Protein AF-A0A497TF09-F1 (afdb_monomer_lite)

Structure (mmCIF, N/CA/C/O backbone):
data_AF-A0A497TF09-F1
#
_entry.id   AF-A0A497TF09-F1
#
loop_
_atom_site.group_PDB
_atom_site.id
_atom_site.type_symbol
_atom_site.label_atom_id
_atom_site.label_alt_id
_atom_site.label_comp_id
_atom_site.label_asym_id
_atom_site.label_entity_id
_atom_site.label_seq_id
_atom_site.pdbx_PDB_ins_code
_atom_site.Cartn_x
_atom_site.Cartn_y
_atom_site.Cartn_z
_atom_site.occupancy
_atom_site.B_iso_or_equiv
_atom_site.auth_seq_id
_atom_site.auth_comp_id
_atom_site.auth_asym_id
_atom_site.auth_atom_id
_atom_site.pdbx_PDB_model_num
ATOM 1 N N . SER A 1 1 ? -1.446 5.135 -0.678 1.00 88.56 1 SER A N 1
ATOM 2 C CA . SER A 1 1 ? -1.613 5.529 -2.085 1.00 88.56 1 SER A CA 1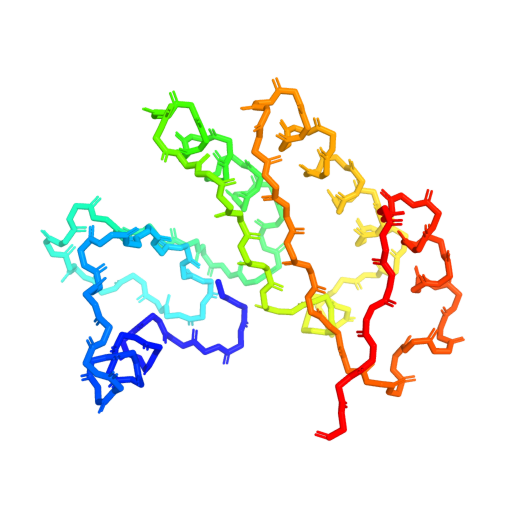
ATOM 3 C C . SER A 1 1 ? -0.289 6.029 -2.621 1.00 88.56 1 SER A C 1
ATOM 5 O O . SER A 1 1 ? 0.377 6.804 -1.938 1.00 88.56 1 SER A O 1
ATOM 7 N N . LEU A 1 2 ? 0.094 5.556 -3.805 1.00 91.31 2 LEU A N 1
ATOM 8 C CA . LEU A 1 2 ? 1.342 5.878 -4.498 1.00 91.31 2 LEU A CA 1
ATOM 9 C C . LEU A 1 2 ? 1.138 6.749 -5.746 1.00 91.31 2 LEU A C 1
ATOM 11 O O . LEU A 1 2 ? 2.116 7.258 -6.281 1.00 91.31 2 LEU A O 1
ATOM 15 N N . ASN A 1 3 ? -0.097 6.912 -6.226 1.00 89.12 3 ASN A N 1
ATOM 16 C CA . ASN A 1 3 ? -0.427 7.622 -7.472 1.00 89.12 3 ASN A CA 1
ATOM 17 C C . ASN A 1 3 ? -1.441 8.767 -7.294 1.00 89.12 3 ASN A C 1
ATOM 19 O O . ASN A 1 3 ? -1.496 9.661 -8.135 1.00 89.12 3 ASN A O 1
ATOM 23 N N . LYS A 1 4 ? -2.227 8.770 -6.210 1.00 91.88 4 LYS A N 1
ATOM 24 C CA . LYS A 1 4 ? -3.204 9.820 -5.894 1.00 91.88 4 LYS A CA 1
ATOM 25 C C . LYS A 1 4 ? -3.007 10.391 -4.483 1.00 91.88 4 LYS A C 1
ATOM 27 O O . LYS A 1 4 ? -2.909 9.601 -3.540 1.00 91.88 4 LYS A O 1
ATOM 32 N N . PRO A 1 5 ? -3.041 11.724 -4.304 1.00 92.31 5 PRO A N 1
ATOM 33 C CA . PRO A 1 5 ? -3.111 12.355 -2.986 1.00 92.31 5 PRO A CA 1
ATOM 34 C C . PRO A 1 5 ? -4.299 11.858 -2.157 1.00 92.31 5 PRO A C 1
ATOM 36 O O . PRO A 1 5 ? -5.393 11.663 -2.699 1.00 92.31 5 PRO A O 1
ATOM 39 N N . TYR A 1 6 ? -4.129 11.742 -0.837 1.00 91.94 6 TYR A N 1
ATOM 40 C CA . TYR A 1 6 ? -5.205 11.311 0.062 1.00 91.94 6 TYR A CA 1
ATOM 41 C C . TYR A 1 6 ? -6.432 12.227 -0.044 1.00 91.94 6 TYR A C 1
ATOM 43 O O . TYR A 1 6 ? -7.554 11.739 -0.056 1.00 91.94 6 TYR A O 1
ATOM 51 N N . THR A 1 7 ? -6.233 13.540 -0.213 1.00 92.31 7 THR A N 1
ATOM 52 C CA . THR A 1 7 ? -7.320 14.524 -0.350 1.00 92.31 7 THR A CA 1
ATOM 53 C C . THR A 1 7 ? -8.229 14.222 -1.537 1.00 92.31 7 THR A C 1
ATOM 55 O O . THR A 1 7 ? -9.442 14.413 -1.458 1.00 92.31 7 THR A O 1
ATOM 58 N N . THR A 1 8 ? -7.654 13.718 -2.632 1.00 93.94 8 THR A N 1
ATOM 59 C CA . THR A 1 8 ? -8.412 13.324 -3.823 1.00 93.94 8 THR A CA 1
ATOM 60 C C . THR A 1 8 ? -9.239 12.078 -3.529 1.00 93.94 8 THR A C 1
ATOM 62 O O . THR A 1 8 ? -10.434 12.064 -3.813 1.00 93.94 8 THR A O 1
ATOM 65 N N . ILE A 1 9 ? -8.635 11.073 -2.888 1.00 93.56 9 ILE A N 1
ATOM 66 C CA . ILE A 1 9 ? -9.321 9.833 -2.500 1.00 93.56 9 ILE A CA 1
ATOM 67 C C . ILE A 1 9 ? -10.440 10.125 -1.491 1.00 93.56 9 ILE A C 1
ATOM 69 O O . ILE A 1 9 ? -11.562 9.673 -1.695 1.00 93.56 9 ILE A O 1
ATOM 73 N N . CYS A 1 10 ? -10.185 10.924 -0.449 1.00 93.38 10 CYS A N 1
ATOM 74 C CA . CYS A 1 10 ? -11.200 11.333 0.526 1.00 93.38 10 CYS A CA 1
ATOM 75 C C . CYS A 1 10 ? -12.392 11.993 -0.163 1.00 93.38 10 CYS A C 1
ATOM 77 O O . CYS A 1 10 ? -13.521 11.567 0.049 1.00 93.38 10 CYS A O 1
ATOM 79 N N . ARG A 1 11 ? -12.154 12.953 -1.065 1.00 94.94 11 ARG A N 1
ATOM 80 C CA . ARG A 1 11 ? -13.234 13.609 -1.813 1.00 94.94 11 ARG A CA 1
ATOM 81 C C . ARG A 1 11 ? -14.023 12.623 -2.681 1.00 94.94 11 ARG A C 1
ATOM 83 O O . ARG A 1 11 ? -15.246 12.718 -2.764 1.00 94.94 11 ARG A O 1
ATOM 90 N N . GLU A 1 12 ? -13.350 11.679 -3.344 1.00 95.62 12 GLU A N 1
ATOM 91 C CA . GLU A 1 12 ? -14.006 10.620 -4.126 1.00 95.62 12 GLU A CA 1
ATOM 92 C C . GLU A 1 12 ? -14.885 9.711 -3.240 1.00 95.62 12 GLU A C 1
ATOM 94 O O . GLU A 1 12 ? -15.993 9.349 -3.646 1.00 95.62 12 GLU A O 1
ATOM 99 N N . LEU A 1 13 ? -14.423 9.370 -2.031 1.00 95.56 13 LEU A N 1
ATOM 100 C CA . LEU A 1 13 ? -15.165 8.573 -1.046 1.00 95.56 13 LEU A CA 1
ATOM 101 C C . LEU A 1 13 ? -16.364 9.344 -0.469 1.00 95.56 13 LEU A C 1
ATOM 103 O O . LEU A 1 13 ? -17.481 8.824 -0.462 1.00 95.56 13 LEU A O 1
ATOM 107 N N . GLU A 1 14 ? -16.169 10.600 -0.070 1.00 95.69 14 GLU A N 1
ATOM 108 C CA . GLU A 1 14 ? -17.216 11.487 0.456 1.00 95.69 14 GLU A CA 1
ATOM 109 C C . GLU A 1 14 ? -18.337 11.707 -0.569 1.00 95.69 14 GLU A C 1
ATOM 111 O O . GLU A 1 14 ? -19.519 11.605 -0.233 1.00 95.69 14 GLU A O 1
ATO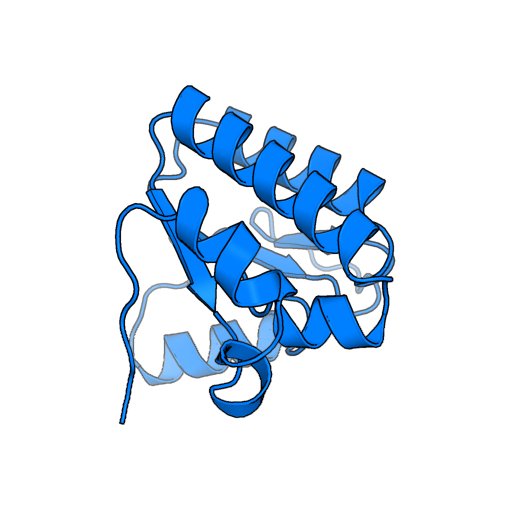M 116 N N . ASN A 1 15 ? -17.993 11.911 -1.847 1.00 97.50 15 ASN A N 1
ATOM 117 C CA . ASN A 1 15 ? -18.972 12.025 -2.935 1.00 97.50 15 ASN A CA 1
ATOM 118 C C . ASN A 1 15 ? -19.835 10.760 -3.086 1.00 97.50 15 ASN A C 1
ATOM 120 O O . ASN A 1 15 ? -20.994 10.838 -3.497 1.00 97.50 15 ASN A O 1
ATOM 124 N N . LYS A 1 16 ? -19.285 9.592 -2.734 1.00 97.50 16 LYS A N 1
ATOM 125 C CA . LYS A 1 16 ? -19.995 8.305 -2.692 1.00 97.50 16 LYS A CA 1
ATOM 126 C C . LYS A 1 16 ? -20.693 8.050 -1.349 1.00 97.50 16 LYS A C 1
ATOM 128 O O . LYS A 1 16 ? -21.237 6.966 -1.154 1.00 97.50 16 LYS A O 1
ATOM 133 N N . LYS A 1 17 ? -20.720 9.041 -0.447 1.00 96.88 17 LYS A N 1
ATOM 134 C CA . LYS A 1 17 ? -21.276 8.966 0.915 1.00 96.88 17 LYS A CA 1
ATOM 135 C C . LYS A 1 17 ? -20.607 7.888 1.777 1.00 96.88 17 LYS A C 1
ATOM 137 O O . LYS A 1 17 ? -21.258 7.272 2.620 1.00 96.88 17 LYS A O 1
ATOM 142 N N . ILE A 1 18 ? -19.316 7.648 1.548 1.00 96.81 18 ILE A N 1
ATOM 143 C CA . ILE A 1 18 ? -18.496 6.745 2.355 1.00 96.81 18 ILE A CA 1
ATOM 144 C C . ILE A 1 18 ? -17.844 7.559 3.475 1.00 96.81 18 ILE A C 1
ATOM 146 O O . ILE A 1 18 ? -17.252 8.604 3.227 1.00 96.81 18 ILE A O 1
ATOM 150 N N . ASP A 1 19 ? -17.966 7.061 4.702 1.00 94.00 19 ASP A N 1
ATOM 151 C CA . ASP A 1 19 ? -17.398 7.673 5.902 1.00 94.00 19 ASP A CA 1
ATOM 152 C C . ASP A 1 19 ? -15.868 7.527 5.925 1.00 94.00 19 ASP A C 1
ATOM 154 O O . ASP A 1 19 ? -15.345 6.428 6.130 1.00 94.00 19 ASP A O 1
ATOM 158 N N . THR A 1 20 ? -15.155 8.630 5.690 1.00 91.88 20 THR A N 1
ATOM 159 C CA . THR A 1 20 ? -13.689 8.669 5.603 1.00 91.88 20 THR A CA 1
ATOM 160 C C . T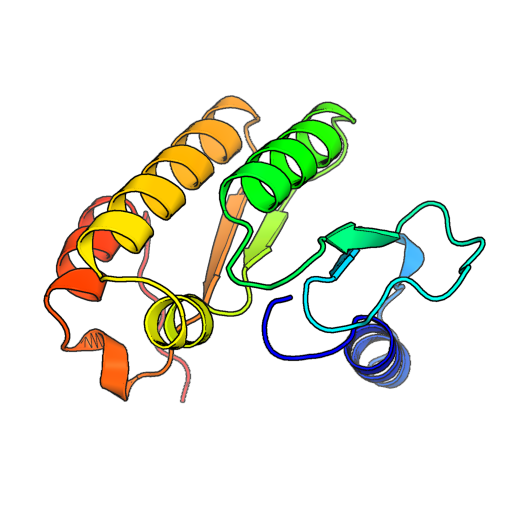HR A 1 20 ? -12.989 8.526 6.950 1.00 91.88 20 THR A C 1
ATOM 162 O O . THR A 1 20 ? -11.824 8.148 6.962 1.00 91.88 20 THR A O 1
ATOM 165 N N . GLU A 1 21 ? -13.676 8.743 8.077 1.00 90.25 21 GLU A N 1
ATOM 166 C CA . GLU A 1 21 ? -13.086 8.580 9.419 1.00 90.25 21 GLU A CA 1
ATOM 167 C C . GLU A 1 21 ? -12.810 7.105 9.759 1.00 90.25 21 GLU A C 1
ATOM 169 O O . GLU A 1 21 ? -12.081 6.786 10.696 1.00 90.25 21 GLU A O 1
ATOM 174 N N . LYS A 1 22 ? -13.358 6.176 8.965 1.00 90.94 22 LYS A N 1
ATOM 175 C CA . LYS A 1 22 ? -13.076 4.735 9.058 1.00 90.94 22 LYS A CA 1
ATOM 176 C C . LYS A 1 22 ? -11.807 4.312 8.318 1.00 90.94 22 LYS A C 1
ATOM 178 O O . LYS A 1 22 ? -11.495 3.122 8.291 1.00 90.94 22 LYS A O 1
ATOM 183 N N . PHE A 1 23 ? -11.106 5.249 7.684 1.00 92.31 23 PHE A N 1
ATOM 184 C CA . PHE A 1 23 ? -9.929 4.978 6.873 1.00 92.31 23 PHE A CA 1
ATOM 185 C C . PHE A 1 23 ? -8.689 5.595 7.503 1.00 92.31 23 PHE A C 1
ATOM 187 O O . PHE A 1 23 ? -8.705 6.724 7.983 1.00 92.31 23 PHE A O 1
ATOM 194 N N . PHE A 1 24 ? -7.589 4.854 7.427 1.00 93.25 24 PHE A N 1
ATOM 195 C CA . PHE A 1 24 ? -6.262 5.382 7.688 1.00 93.25 24 PHE A CA 1
ATOM 196 C C . PHE A 1 24 ? -5.527 5.526 6.357 1.00 93.25 24 PHE A C 1
ATOM 198 O O . PHE A 1 24 ? -5.444 4.566 5.586 1.00 93.25 24 PHE A O 1
ATOM 205 N N . PHE A 1 25 ? -4.983 6.707 6.074 1.00 93.50 25 PHE A N 1
ATOM 206 C CA . PHE A 1 25 ? -4.291 6.975 4.817 1.00 93.50 25 PHE A CA 1
ATOM 207 C C . PHE A 1 25 ? -2.781 7.020 5.023 1.00 93.50 25 PHE A C 1
ATOM 209 O O . PHE A 1 25 ? -2.273 7.738 5.878 1.00 93.50 25 PHE A O 1
ATOM 216 N N . ILE A 1 26 ? -2.060 6.280 4.183 1.00 93.81 26 ILE A N 1
ATOM 217 C CA . ILE A 1 26 ? -0.619 6.450 3.985 1.00 93.81 26 ILE A CA 1
ATOM 218 C C . ILE A 1 26 ? -0.437 7.094 2.610 1.00 93.81 26 ILE A C 1
ATOM 220 O O . ILE A 1 26 ? -0.708 6.454 1.587 1.00 93.81 26 ILE A O 1
ATOM 224 N N . ASP A 1 27 ? -0.042 8.362 2.578 1.00 92.94 27 ASP A N 1
ATOM 225 C CA . ASP A 1 27 ? 0.114 9.167 1.364 1.00 92.94 27 ASP A CA 1
ATOM 226 C C . ASP A 1 27 ? 1.596 9.289 0.993 1.00 92.94 27 ASP A C 1
ATOM 228 O O . ASP A 1 27 ? 2.386 9.866 1.737 1.00 92.94 27 ASP A O 1
ATOM 232 N N . ALA A 1 28 ? 1.970 8.724 -0.155 1.00 92.50 28 ALA A N 1
ATOM 233 C CA . ALA A 1 28 ? 3.327 8.800 -0.691 1.00 92.50 28 ALA A CA 1
ATOM 234 C C . ALA A 1 28 ? 3.479 9.814 -1.831 1.00 92.50 28 ALA A C 1
ATOM 236 O O . ALA A 1 28 ? 4.556 9.919 -2.411 1.00 92.50 28 ALA A O 1
ATOM 237 N N . VAL A 1 29 ? 2.402 10.509 -2.201 1.00 90.69 29 VAL A N 1
ATOM 238 C CA . VAL A 1 29 ? 2.340 11.404 -3.364 1.00 90.69 29 VAL A CA 1
ATOM 239 C C . VAL A 1 29 ? 2.414 12.855 -2.927 1.00 90.69 29 VAL A C 1
ATOM 241 O O . VAL A 1 29 ? 3.133 13.657 -3.523 1.00 90.69 29 VAL A O 1
ATOM 244 N N . SER A 1 30 ? 1.655 13.199 -1.892 1.00 87.62 30 SER A N 1
ATOM 245 C CA . SER A 1 30 ? 1.627 14.550 -1.355 1.00 87.62 30 SER A CA 1
ATOM 246 C C . SER A 1 30 ? 2.905 14.836 -0.578 1.00 87.62 30 SER A C 1
ATOM 248 O O . SER A 1 30 ? 3.331 14.039 0.257 1.00 87.62 30 SER A O 1
ATOM 250 N N . GLN A 1 31 ? 3.479 16.023 -0.777 1.00 76.44 31 GLN A N 1
ATOM 251 C CA . GLN A 1 31 ? 4.432 16.551 0.197 1.00 76.44 31 GLN A CA 1
ATOM 252 C C . GLN A 1 31 ? 3.703 16.760 1.524 1.00 76.44 31 GLN A C 1
ATOM 254 O O . GLN A 1 31 ? 2.510 17.063 1.520 1.00 76.44 31 GLN A O 1
ATOM 259 N N . LYS A 1 32 ? 4.409 16.590 2.647 1.00 68.00 32 LYS A N 1
ATOM 260 C CA . LYS A 1 32 ? 3.846 16.802 3.982 1.00 68.00 32 LYS A CA 1
ATOM 261 C C . LYS A 1 32 ? 3.312 18.231 4.077 1.00 68.00 32 LYS A C 1
ATOM 263 O O . LYS A 1 32 ? 4.067 19.175 4.288 1.00 68.00 32 LYS A O 1
ATOM 268 N N . ILE A 1 33 ? 2.008 18.374 3.904 1.00 64.50 33 ILE A N 1
ATOM 269 C CA . ILE A 1 33 ? 1.278 19.566 4.302 1.00 64.50 33 ILE A CA 1
ATOM 270 C C . ILE A 1 33 ? 1.042 19.365 5.795 1.00 64.50 33 ILE A C 1
ATOM 272 O O . ILE A 1 33 ? 0.661 18.265 6.201 1.00 64.50 33 ILE A O 1
ATOM 276 N N . GLU A 1 34 ? 1.327 20.368 6.623 1.00 54.66 34 GLU A N 1
ATOM 277 C CA . GLU A 1 34 ? 0.871 20.353 8.013 1.00 54.66 34 GLU A CA 1
ATOM 278 C C . GLU A 1 34 ? -0.646 20.154 7.992 1.00 54.66 34 GLU A C 1
ATOM 280 O O . GLU A 1 34 ? -1.411 21.035 7.609 1.00 54.66 34 GLU A O 1
ATOM 285 N N . SER A 1 35 ? -1.068 18.928 8.272 1.00 55.38 35 SER A N 1
ATOM 286 C CA . SER A 1 35 ? -2.462 18.533 8.327 1.00 55.38 35 SER A CA 1
ATOM 287 C C . SER A 1 35 ? -2.653 17.936 9.707 1.00 55.38 35 SER A C 1
ATOM 289 O O . SER A 1 35 ? -2.032 16.922 10.027 1.00 55.38 35 SER A O 1
ATOM 291 N N . ASP A 1 36 ? -3.514 18.559 10.502 1.00 54.69 36 ASP A N 1
ATOM 292 C CA . ASP A 1 36 ? -3.840 18.163 11.877 1.00 54.69 36 ASP A CA 1
ATOM 293 C C . ASP A 1 36 ? -4.702 16.885 11.953 1.00 54.69 36 ASP A C 1
ATOM 295 O O . ASP A 1 36 ? -5.357 16.626 12.960 1.00 54.69 36 ASP A O 1
ATOM 299 N N . LYS A 1 37 ? -4.770 16.084 10.881 1.00 70.62 37 LYS A N 1
ATOM 300 C CA . LYS A 1 37 ? -5.614 14.886 10.844 1.00 70.62 37 LYS A CA 1
ATOM 301 C C . LYS A 1 37 ? -4.874 13.673 11.401 1.00 70.62 37 LYS A C 1
ATOM 303 O O . LYS A 1 37 ? -3.896 13.212 10.821 1.00 70.62 37 LYS A O 1
ATOM 308 N N . GLU A 1 38 ? -5.406 13.111 12.485 1.00 75.69 38 GLU A N 1
ATOM 309 C CA . GLU A 1 38 ? -4.831 11.963 13.206 1.00 75.69 38 GLU A CA 1
ATOM 310 C C . GLU A 1 38 ? -4.729 10.673 12.363 1.00 75.69 38 GLU A C 1
ATOM 312 O O . GLU A 1 38 ? -3.915 9.804 12.667 1.00 75.69 38 GLU A O 1
ATOM 317 N N . HIS A 1 39 ? -5.519 10.544 11.290 1.00 87.00 39 HIS A N 1
ATOM 318 C CA . HIS A 1 39 ? -5.622 9.328 10.472 1.00 87.00 39 HIS A CA 1
ATOM 319 C C . HIS A 1 39 ? -4.865 9.394 9.128 1.00 87.00 39 HIS A C 1
ATOM 321 O O . HIS A 1 39 ? -5.139 8.602 8.222 1.00 87.00 39 HIS A O 1
ATOM 327 N N . VAL A 1 40 ? -3.924 10.335 8.965 1.00 90.50 40 VAL A N 1
ATOM 328 C CA . VAL A 1 40 ? -3.108 10.474 7.744 1.00 90.50 40 VAL A CA 1
ATOM 329 C C . VAL A 1 40 ? -1.622 10.498 8.091 1.00 90.50 40 VAL A C 1
ATOM 331 O O . VAL A 1 40 ? -1.157 11.347 8.846 1.00 90.50 40 VAL A O 1
ATOM 334 N N . LEU A 1 41 ? -0.851 9.593 7.488 1.00 91.19 41 LEU A N 1
ATOM 335 C CA . LEU A 1 41 ? 0.608 9.602 7.537 1.00 91.19 41 LEU A CA 1
ATOM 336 C C . LEU A 1 41 ? 1.171 9.847 6.145 1.00 91.19 41 LEU A C 1
ATOM 338 O O . LEU A 1 41 ? 0.758 9.225 5.169 1.00 91.19 41 LEU A O 1
ATOM 342 N N . TYR A 1 42 ? 2.151 10.736 6.076 1.00 91.88 42 TYR A N 1
ATOM 343 C CA . TYR A 1 42 ? 2.892 11.013 4.855 1.00 91.88 42 TYR A CA 1
ATOM 344 C C . TYR A 1 42 ? 4.194 10.229 4.863 1.00 91.88 42 TYR A C 1
ATOM 346 O O . TYR A 1 42 ? 4.857 10.154 5.899 1.00 91.88 42 TYR A O 1
ATOM 354 N N . VAL A 1 43 ? 4.567 9.697 3.705 1.00 92.19 43 VAL A N 1
ATOM 355 C CA . VAL A 1 43 ? 5.914 9.179 3.461 1.00 92.19 43 VAL A CA 1
ATOM 356 C C . VAL A 1 43 ? 6.623 10.061 2.442 1.00 92.19 43 VAL A C 1
ATOM 358 O O . VAL A 1 43 ? 5.985 10.690 1.600 1.00 92.19 43 VAL A O 1
ATOM 361 N N . SER A 1 44 ? 7.950 10.124 2.512 1.00 91.75 44 SER A N 1
ATOM 362 C CA . SER A 1 44 ? 8.755 11.063 1.722 1.00 91.75 44 SER A CA 1
ATOM 363 C C . SER A 1 44 ? 8.612 10.901 0.207 1.00 91.75 44 SER A C 1
ATOM 365 O O . SER A 1 44 ? 8.738 11.881 -0.528 1.00 91.75 44 SER A O 1
ATOM 367 N N . SER A 1 45 ? 8.386 9.676 -0.275 1.00 90.94 45 SER A N 1
ATOM 368 C CA . SER A 1 45 ? 8.133 9.386 -1.689 1.00 90.94 45 SER A CA 1
ATOM 369 C C . SER A 1 45 ? 7.611 7.958 -1.887 1.00 90.94 45 SER A C 1
ATOM 371 O O . SER A 1 45 ? 7.811 7.107 -1.013 1.00 90.94 45 SER A O 1
ATOM 373 N N . PRO A 1 46 ? 7.070 7.618 -3.073 1.00 90.75 46 PRO A N 1
ATOM 374 C CA . PRO A 1 46 ? 6.703 6.239 -3.401 1.00 90.75 46 PRO A CA 1
ATOM 375 C C . PRO A 1 46 ? 7.904 5.279 -3.445 1.00 90.75 46 PRO A C 1
ATOM 377 O O . PRO A 1 46 ? 7.726 4.073 -3.314 1.00 90.75 46 PRO A O 1
ATOM 380 N N . ARG A 1 47 ? 9.130 5.805 -3.602 1.00 92.00 47 ARG A N 1
ATOM 381 C CA . ARG A 1 47 ? 10.384 5.025 -3.637 1.00 92.00 47 ARG A CA 1
ATOM 382 C C . ARG A 1 47 ? 10.905 4.672 -2.245 1.00 92.00 47 ARG A C 1
ATOM 384 O O . ARG A 1 47 ? 11.798 3.840 -2.107 1.00 92.00 47 ARG A O 1
ATOM 391 N N . ALA A 1 48 ? 10.383 5.313 -1.198 1.00 93.62 48 ALA A N 1
ATOM 392 C CA . ALA A 1 48 ? 10.865 5.160 0.169 1.00 93.62 48 ALA A CA 1
ATOM 393 C C . ALA A 1 48 ? 10.349 3.855 0.809 1.00 93.62 48 ALA A C 1
ATOM 395 O O . ALA A 1 48 ? 9.628 3.874 1.803 1.00 93.62 48 ALA A O 1
ATOM 396 N N . LEU A 1 49 ? 10.726 2.700 0.247 1.00 94.81 49 LEU A N 1
ATOM 397 C CA . LEU A 1 49 ? 10.233 1.373 0.646 1.00 94.81 49 LEU A CA 1
ATOM 398 C C . LEU A 1 49 ? 10.417 1.066 2.136 1.00 94.81 49 LEU A C 1
ATOM 400 O O . LEU A 1 49 ? 9.545 0.467 2.768 1.00 94.81 49 LEU A O 1
ATOM 404 N N . THR A 1 50 ? 11.536 1.494 2.718 1.00 94.81 50 THR A N 1
ATOM 405 C CA . THR A 1 50 ? 11.793 1.339 4.155 1.00 94.81 50 THR A CA 1
ATOM 406 C C . THR A 1 50 ? 10.809 2.157 4.988 1.00 94.81 50 THR A C 1
ATOM 408 O O . THR A 1 50 ? 10.238 1.646 5.948 1.00 94.81 50 THR A O 1
ATOM 411 N N . GLU A 1 51 ? 10.567 3.411 4.605 1.00 95.19 51 GLU A N 1
ATOM 412 C CA . GLU A 1 51 ? 9.626 4.296 5.295 1.00 95.19 51 GLU A CA 1
ATOM 413 C C . GLU A 1 51 ? 8.185 3.796 5.150 1.00 95.19 51 GLU A C 1
ATOM 415 O O . GLU A 1 51 ? 7.456 3.737 6.140 1.00 95.19 51 GLU A O 1
ATOM 420 N N . LEU A 1 52 ? 7.805 3.344 3.950 1.00 95.00 52 LEU A N 1
ATOM 421 C CA . LEU A 1 52 ? 6.532 2.671 3.691 1.00 95.00 52 LEU A CA 1
ATOM 422 C C . LEU A 1 52 ? 6.363 1.451 4.598 1.00 95.00 52 LEU A C 1
ATOM 424 O O . LEU A 1 52 ? 5.338 1.335 5.262 1.00 95.00 52 LEU A O 1
ATOM 428 N N . SER A 1 53 ? 7.374 0.581 4.683 1.00 94.69 53 SER A N 1
ATOM 429 C CA . SER A 1 53 ? 7.329 -0.614 5.539 1.00 94.69 53 SER A CA 1
ATOM 430 C C . SER A 1 53 ? 7.101 -0.250 7.004 1.00 94.69 53 SER A C 1
ATOM 432 O O . SER A 1 53 ? 6.212 -0.797 7.650 1.00 94.69 53 SER A O 1
ATOM 434 N N . ILE A 1 54 ? 7.876 0.707 7.523 1.00 94.88 54 ILE A N 1
ATOM 435 C CA . ILE A 1 54 ? 7.757 1.179 8.908 1.00 94.88 54 ILE A CA 1
ATOM 436 C C . ILE A 1 54 ? 6.368 1.769 9.156 1.00 94.88 54 ILE A C 1
ATOM 438 O O . ILE A 1 54 ? 5.753 1.487 10.181 1.00 94.88 54 ILE A O 1
ATOM 442 N N . THR A 1 55 ? 5.867 2.580 8.227 1.00 94.19 55 THR A N 1
ATOM 443 C CA . THR A 1 55 ? 4.577 3.263 8.365 1.00 94.19 55 THR A CA 1
ATOM 444 C C . THR A 1 55 ? 3.418 2.273 8.322 1.00 94.19 55 THR A C 1
ATOM 446 O O . THR A 1 55 ? 2.539 2.336 9.175 1.00 94.19 55 THR A O 1
ATOM 449 N N . ILE A 1 56 ? 3.446 1.310 7.396 1.00 94.19 56 ILE A N 1
ATOM 450 C CA . ILE A 1 56 ? 2.451 0.233 7.319 1.00 94.19 56 ILE A CA 1
ATOM 451 C C . ILE A 1 56 ? 2.444 -0.580 8.619 1.00 94.19 56 ILE A C 1
ATOM 453 O O . ILE A 1 56 ? 1.377 -0.787 9.189 1.00 94.19 56 ILE A O 1
ATOM 457 N N . ASN A 1 57 ? 3.615 -0.984 9.125 1.00 92.81 57 ASN A N 1
ATOM 458 C CA . ASN A 1 57 ? 3.714 -1.737 10.380 1.00 92.81 57 ASN A CA 1
ATOM 459 C C . ASN A 1 57 ? 3.117 -0.959 11.559 1.00 92.81 57 ASN A C 1
ATOM 461 O O . ASN A 1 57 ? 2.267 -1.492 12.264 1.00 92.81 57 ASN A O 1
ATOM 465 N N . LYS A 1 58 ? 3.482 0.321 11.716 1.00 91.56 58 LYS A N 1
ATOM 466 C CA . LYS A 1 58 ? 2.934 1.188 12.772 1.00 91.56 58 LYS A CA 1
ATOM 467 C C . LYS A 1 58 ? 1.411 1.262 12.727 1.00 91.56 58 LYS A C 1
ATOM 469 O O . LYS A 1 58 ? 0.768 1.203 13.765 1.00 91.56 58 LYS A O 1
ATOM 474 N N . VAL A 1 59 ? 0.832 1.393 11.534 1.00 91.50 59 VAL A N 1
ATOM 475 C CA . VAL A 1 59 ? -0.625 1.492 11.361 1.00 91.50 59 VAL A CA 1
ATOM 476 C C . VAL A 1 59 ? -1.315 0.163 11.670 1.00 91.50 59 VAL A C 1
ATOM 478 O O . VAL A 1 59 ? -2.357 0.150 12.319 1.00 91.50 59 VAL A O 1
ATOM 481 N N . LEU A 1 60 ? -0.720 -0.961 11.268 1.00 91.19 60 LEU A N 1
ATOM 482 C CA . LEU A 1 60 ? -1.239 -2.291 11.591 1.00 91.19 60 LEU A CA 1
ATOM 483 C C . LEU A 1 60 ? -1.173 -2.593 13.099 1.00 91.19 60 LEU A C 1
ATOM 485 O O . LEU A 1 60 ? -2.089 -3.217 13.631 1.00 91.19 60 LEU A O 1
ATOM 489 N N . GLU A 1 61 ? -0.134 -2.130 13.800 1.00 88.94 61 GLU A N 1
ATOM 490 C CA . GLU A 1 61 ? 0.047 -2.313 15.251 1.00 88.94 61 GLU A CA 1
ATOM 491 C C . GLU A 1 61 ? -1.017 -1.608 16.106 1.00 88.94 61 GLU A C 1
ATOM 493 O O . GLU A 1 61 ? -1.287 -2.051 17.221 1.00 88.94 61 GLU A O 1
ATOM 498 N N . ILE A 1 62 ? -1.687 -0.573 15.581 1.00 81.50 62 ILE A N 1
ATOM 499 C CA . ILE A 1 62 ? -2.817 0.097 16.257 1.00 81.50 62 ILE A CA 1
ATOM 500 C C . ILE A 1 62 ? -4.014 -0.870 16.428 1.00 81.50 62 ILE A C 1
ATOM 502 O O . ILE A 1 62 ? -4.908 -0.632 17.239 1.00 81.50 62 ILE A O 1
ATOM 506 N N . GLY A 1 63 ? -4.013 -2.011 15.723 1.00 67.62 63 GLY A N 1
ATOM 507 C CA . GLY A 1 63 ? -4.864 -3.169 16.021 1.00 67.62 63 GLY A CA 1
ATOM 508 C C . GLY A 1 63 ? -6.305 -3.081 15.511 1.00 67.62 63 GLY A C 1
ATOM 509 O O . GLY A 1 63 ? -7.087 -4.002 15.740 1.00 67.62 63 GLY A O 1
ATOM 510 N N . SER A 1 64 ? -6.669 -2.011 14.802 1.00 83.12 64 SER A N 1
ATOM 511 C CA . SER A 1 64 ? -8.019 -1.782 14.261 1.00 83.12 64 SER A CA 1
ATOM 512 C C . SER A 1 64 ? -8.134 -1.983 12.744 1.00 83.12 64 SER A C 1
ATOM 514 O O . SER A 1 64 ? -9.236 -1.930 12.194 1.00 83.12 64 SER A O 1
ATOM 516 N N . VAL A 1 65 ? -7.022 -2.232 12.046 1.00 91.12 65 VAL A N 1
ATOM 517 C CA . VAL A 1 65 ? -7.004 -2.343 10.582 1.00 91.12 65 VAL A CA 1
ATOM 518 C C . VAL A 1 65 ? -7.470 -3.725 10.141 1.00 91.12 65 VAL A C 1
ATOM 520 O O . VAL A 1 65 ? -6.800 -4.726 10.369 1.00 91.12 65 VAL A O 1
ATOM 523 N N . GLN A 1 66 ? -8.610 -3.777 9.455 1.00 93.19 66 GLN A N 1
ATOM 524 C CA . GLN A 1 66 ? -9.164 -5.029 8.928 1.00 93.19 66 GLN A CA 1
ATOM 525 C C . GLN A 1 66 ? -8.661 -5.345 7.513 1.00 93.19 66 GLN A C 1
ATOM 527 O O . GLN A 1 66 ? -8.511 -6.513 7.149 1.00 93.19 66 GLN A O 1
ATOM 532 N N . VAL A 1 67 ? -8.434 -4.306 6.704 1.00 95.12 67 VAL A N 1
ATOM 533 C CA . VAL A 1 67 ? -8.070 -4.419 5.288 1.00 95.12 67 VAL A CA 1
ATOM 534 C C . VAL A 1 67 ? -7.057 -3.339 4.926 1.00 95.12 67 VAL A C 1
ATOM 536 O O . VAL A 1 67 ? -7.258 -2.167 5.237 1.00 95.12 67 VAL A O 1
ATOM 539 N N . VAL A 1 68 ? -5.999 -3.729 4.222 1.00 95.56 68 VAL A N 1
ATOM 540 C CA . VAL A 1 68 ? -5.042 -2.825 3.581 1.00 95.56 68 VAL A CA 1
ATOM 541 C C . VAL A 1 68 ? -5.339 -2.770 2.088 1.00 95.56 68 VAL A C 1
ATOM 543 O O . VAL A 1 68 ? -5.423 -3.806 1.436 1.00 95.56 68 VAL A O 1
ATOM 546 N N . VAL A 1 69 ? -5.458 -1.566 1.531 1.00 95.50 69 VAL A N 1
ATOM 547 C CA . VAL A 1 69 ? -5.558 -1.359 0.080 1.00 95.50 69 VAL A CA 1
ATOM 548 C C . VAL A 1 69 ? -4.291 -0.662 -0.400 1.00 95.50 69 VAL A C 1
ATOM 550 O O . VAL A 1 69 ? -3.980 0.449 0.032 1.00 95.50 69 VAL A O 1
ATOM 553 N N . PHE A 1 70 ? -3.553 -1.322 -1.290 1.00 93.81 70 PHE A N 1
ATOM 554 C CA . PHE A 1 70 ? -2.308 -0.819 -1.855 1.00 93.81 70 PHE A CA 1
ATOM 555 C C . PHE A 1 70 ? -2.511 -0.431 -3.327 1.00 93.81 70 PHE A C 1
ATOM 557 O O . PHE A 1 70 ? -2.721 -1.282 -4.196 1.00 93.81 70 PHE A O 1
ATOM 564 N N . ASP A 1 71 ? -2.445 0.872 -3.594 1.00 88.50 71 ASP A N 1
ATOM 565 C CA . ASP A 1 71 ? -2.620 1.485 -4.916 1.00 88.50 71 ASP A CA 1
ATOM 566 C C . ASP A 1 71 ? -1.332 2.210 -5.326 1.00 88.50 71 ASP A C 1
ATOM 568 O O . ASP A 1 71 ? -0.981 3.206 -4.693 1.00 88.50 71 ASP A O 1
ATOM 572 N N . SER A 1 72 ? -0.555 1.720 -6.296 1.00 87.81 72 SER A N 1
ATOM 573 C CA . SER A 1 72 ? -0.651 0.416 -6.984 1.00 87.81 72 SER A CA 1
ATOM 574 C C . SER A 1 72 ? 0.731 -0.229 -7.103 1.00 87.81 72 SER A C 1
ATOM 576 O O . SER A 1 72 ? 1.757 0.448 -6.997 1.00 87.81 72 SER A O 1
ATOM 578 N N . LEU A 1 73 ? 0.778 -1.537 -7.357 1.00 90.12 73 LEU A N 1
ATOM 579 C CA . LEU A 1 73 ? 2.018 -2.248 -7.677 1.00 90.12 73 LEU A CA 1
ATOM 580 C C . LEU A 1 73 ? 2.667 -1.697 -8.951 1.00 90.12 73 LEU A C 1
ATOM 582 O O . LEU A 1 73 ? 3.875 -1.487 -8.977 1.0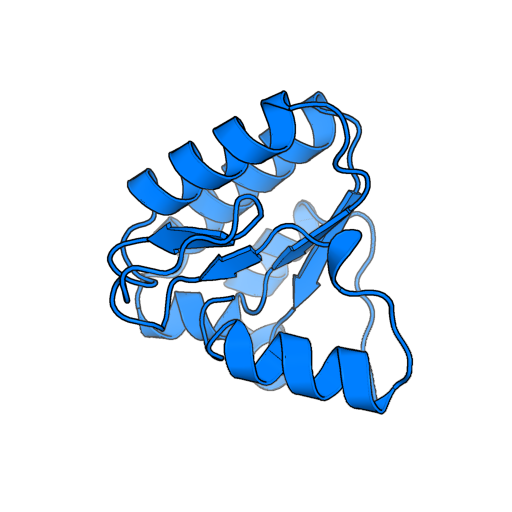0 90.12 73 LEU A O 1
ATOM 586 N N . SER A 1 74 ? 1.858 -1.390 -9.966 1.00 89.44 74 SER A N 1
ATOM 587 C CA . SER A 1 74 ? 2.299 -0.777 -11.224 1.00 89.44 74 SER A CA 1
ATOM 588 C C . SER A 1 74 ? 3.046 0.527 -10.997 1.00 89.44 74 SER A C 1
ATOM 590 O O . SER A 1 74 ? 4.131 0.736 -11.532 1.00 89.44 74 SER A O 1
ATOM 592 N N . THR A 1 75 ? 2.516 1.390 -10.129 1.00 90.88 75 THR A N 1
ATOM 593 C CA . THR A 1 75 ? 3.196 2.632 -9.758 1.00 90.88 75 THR A CA 1
ATOM 594 C C . THR A 1 75 ? 4.545 2.355 -9.109 1.00 90.88 75 THR A C 1
ATOM 596 O O . THR A 1 75 ? 5.515 3.045 -9.406 1.00 90.88 75 THR A O 1
ATOM 599 N N . LEU A 1 76 ? 4.645 1.329 -8.264 1.00 90.62 76 LEU A N 1
ATOM 600 C CA . LEU A 1 76 ? 5.906 0.997 -7.617 1.00 90.62 76 LEU A CA 1
ATOM 601 C C . LEU A 1 76 ? 6.971 0.502 -8.611 1.00 90.62 76 LEU A C 1
ATOM 603 O O . LEU A 1 76 ? 8.146 0.816 -8.440 1.00 90.62 76 LEU A O 1
ATOM 607 N N . LEU A 1 77 ? 6.566 -0.188 -9.680 1.00 88.31 77 LEU A N 1
ATOM 608 C CA . LEU A 1 77 ? 7.459 -0.657 -10.751 1.00 88.31 77 LEU A CA 1
ATOM 609 C C . LEU A 1 77 ? 8.030 0.463 -11.622 1.00 88.31 77 LEU A C 1
ATOM 611 O O . LEU A 1 77 ? 9.103 0.303 -12.196 1.00 88.31 77 LEU A O 1
ATOM 615 N N . VAL A 1 78 ? 7.351 1.610 -11.699 1.00 89.69 78 VAL A N 1
ATOM 616 C CA . VAL A 1 78 ? 7.903 2.812 -12.350 1.00 89.69 78 VAL A CA 1
ATOM 617 C C . VAL A 1 78 ? 9.114 3.340 -11.576 1.00 89.69 78 VAL A C 1
ATOM 619 O O . VAL A 1 78 ? 10.022 3.946 -12.148 1.00 89.69 78 VAL A O 1
ATOM 622 N N . TYR A 1 79 ? 9.134 3.117 -10.264 1.00 88.62 79 TYR A N 1
ATOM 623 C CA . TYR A 1 79 ? 10.161 3.632 -9.377 1.00 88.62 79 TYR A CA 1
ATOM 624 C C . TYR A 1 79 ? 11.250 2.615 -9.051 1.00 88.62 79 TYR A C 1
ATOM 626 O O . TYR A 1 79 ? 12.407 2.996 -8.940 1.00 88.62 79 TYR A O 1
ATOM 634 N N . GLU A 1 80 ? 10.927 1.341 -8.883 1.00 91.12 80 GLU A N 1
ATOM 635 C CA . GLU A 1 80 ? 11.870 0.348 -8.374 1.00 91.12 80 GLU A CA 1
ATOM 636 C C . GLU A 1 80 ? 11.966 -0.873 -9.285 1.00 91.12 80 GLU A C 1
ATOM 638 O O . GLU A 1 80 ? 11.019 -1.253 -9.970 1.00 91.12 80 GLU A O 1
ATOM 643 N N . GLY A 1 81 ? 13.133 -1.520 -9.274 1.00 89.56 81 GLY A N 1
ATOM 644 C CA . GLY A 1 81 ? 13.345 -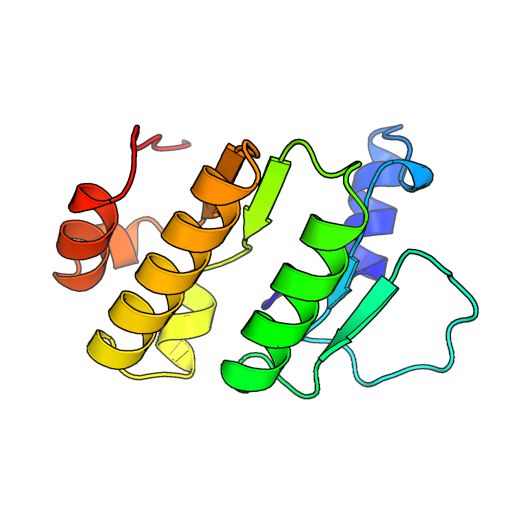2.752 -10.031 1.00 89.56 81 GLY A CA 1
ATOM 645 C C . GLY A 1 81 ? 12.433 -3.883 -9.548 1.00 89.56 81 GLY A C 1
ATOM 646 O O . GLY A 1 81 ? 12.148 -4.004 -8.354 1.00 89.56 81 GLY A O 1
ATOM 647 N N . SER A 1 82 ? 12.031 -4.762 -10.466 1.00 87.31 82 SER A N 1
ATOM 648 C CA . SER A 1 82 ? 11.054 -5.828 -10.216 1.00 87.31 82 SER A CA 1
ATOM 649 C C . SER A 1 82 ? 11.378 -6.694 -8.991 1.00 87.31 82 SER A C 1
ATOM 651 O O . SER A 1 82 ? 10.557 -6.860 -8.093 1.00 87.31 82 SER A O 1
ATOM 653 N N . MET A 1 83 ? 12.615 -7.178 -8.885 1.00 87.94 83 MET A N 1
ATOM 654 C CA . MET A 1 83 ? 13.053 -7.996 -7.747 1.00 87.94 83 MET A CA 1
ATOM 655 C C . MET A 1 83 ? 12.970 -7.264 -6.401 1.00 87.94 83 MET A C 1
ATOM 657 O O . MET A 1 83 ? 12.708 -7.890 -5.373 1.00 87.94 83 MET A O 1
ATOM 661 N N . THR A 1 84 ? 13.196 -5.949 -6.388 1.00 91.56 84 THR A N 1
ATOM 662 C CA . THR A 1 84 ? 13.053 -5.123 -5.182 1.00 91.56 84 THR A CA 1
ATOM 663 C C . THR A 1 84 ? 11.582 -5.024 -4.786 1.00 91.56 84 THR A C 1
ATOM 665 O O . THR A 1 84 ? 11.251 -5.224 -3.616 1.00 91.56 84 THR A O 1
ATOM 668 N N . VAL A 1 85 ? 10.698 -4.802 -5.764 1.00 90.56 85 VAL A N 1
ATOM 669 C CA . VAL A 1 85 ? 9.245 -4.760 -5.559 1.00 90.56 85 VAL A CA 1
ATOM 670 C C . VAL A 1 85 ? 8.717 -6.092 -5.028 1.00 90.56 85 VAL A C 1
ATOM 672 O O . VAL A 1 85 ? 8.021 -6.089 -4.018 1.00 90.56 85 VAL A O 1
ATOM 675 N N . ILE A 1 86 ? 9.106 -7.230 -5.619 1.00 89.62 86 ILE A N 1
ATOM 676 C CA . ILE A 1 86 ? 8.695 -8.568 -5.150 1.00 89.62 86 ILE A CA 1
ATOM 677 C C . ILE A 1 86 ? 9.052 -8.771 -3.679 1.00 89.62 86 ILE A C 1
ATOM 679 O O . ILE A 1 86 ? 8.196 -9.141 -2.877 1.00 89.62 86 ILE A O 1
ATOM 683 N N . LYS A 1 87 ? 10.308 -8.501 -3.301 1.00 91.25 87 LYS A N 1
ATOM 684 C CA . LYS A 1 87 ? 10.770 -8.681 -1.916 1.00 91.25 87 LYS A CA 1
ATOM 685 C C . LYS A 1 87 ? 10.008 -7.791 -0.941 1.00 91.25 87 LYS A C 1
ATOM 687 O O . LYS A 1 87 ? 9.635 -8.252 0.137 1.00 91.25 87 LYS A O 1
ATOM 692 N N . PHE A 1 88 ? 9.776 -6.535 -1.317 1.00 93.25 88 PHE A N 1
ATOM 693 C CA . PHE A 1 88 ? 9.007 -5.597 -0.509 1.00 93.25 88 PHE A CA 1
ATOM 694 C C . PHE A 1 88 ? 7.563 -6.076 -0.325 1.00 93.25 88 PHE A C 1
ATOM 696 O O . PHE A 1 88 ? 7.113 -6.229 0.807 1.00 93.25 88 PHE A O 1
ATOM 703 N N . VAL A 1 89 ? 6.858 -6.386 -1.414 1.00 92.44 89 VAL A N 1
ATOM 704 C CA . VAL A 1 89 ? 5.455 -6.822 -1.367 1.00 92.44 89 VAL A CA 1
ATOM 705 C C . VAL A 1 89 ? 5.313 -8.126 -0.585 1.00 92.44 89 VAL A C 1
ATOM 707 O O . VAL A 1 89 ? 4.437 -8.221 0.269 1.00 92.44 89 VAL A O 1
ATOM 710 N N . HIS A 1 90 ? 6.208 -9.096 -0.786 1.00 91.31 90 HIS A N 1
ATOM 711 C CA . HIS A 1 90 ? 6.217 -10.345 -0.022 1.00 91.31 90 HIS A CA 1
ATOM 712 C C . HIS A 1 90 ? 6.392 -10.112 1.491 1.00 91.31 90 HIS A C 1
ATOM 714 O O . HIS A 1 90 ? 5.689 -10.723 2.303 1.00 91.31 90 HIS A O 1
ATOM 720 N N . SER A 1 91 ? 7.279 -9.188 1.879 1.00 92.56 91 SER A N 1
ATOM 721 C CA . SER A 1 91 ? 7.453 -8.776 3.278 1.00 92.56 91 SER A CA 1
ATOM 722 C C . SER A 1 91 ? 6.164 -8.170 3.849 1.00 92.56 91 SER A C 1
ATOM 724 O O . SER A 1 91 ? 5.699 -8.583 4.910 1.00 92.56 91 SER A O 1
ATOM 726 N N . ILE A 1 92 ? 5.526 -7.256 3.110 1.00 94.06 92 ILE A N 1
ATOM 727 C CA . ILE A 1 92 ? 4.279 -6.605 3.535 1.00 94.06 92 ILE A CA 1
ATOM 728 C C . ILE A 1 92 ? 3.120 -7.604 3.644 1.00 94.06 92 ILE A C 1
ATOM 730 O O . ILE A 1 92 ? 2.394 -7.575 4.637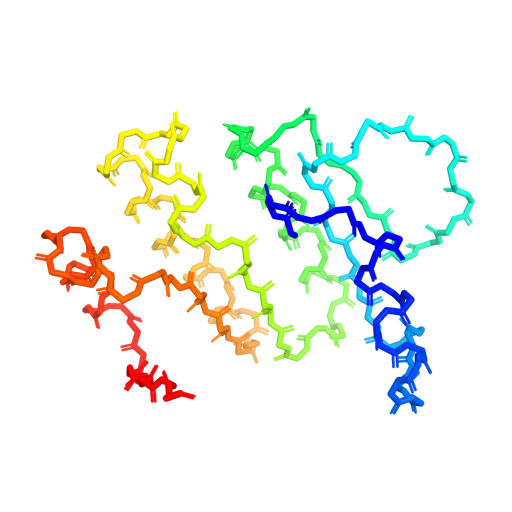 1.00 94.06 92 ILE A O 1
ATOM 734 N N . ILE A 1 93 ? 2.964 -8.517 2.680 1.00 93.12 93 ILE A N 1
ATOM 735 C CA . ILE A 1 93 ? 1.968 -9.600 2.741 1.00 93.12 93 ILE A CA 1
ATOM 736 C C . ILE A 1 93 ? 2.172 -10.431 4.010 1.00 93.12 93 ILE A C 1
ATOM 738 O O . ILE A 1 93 ? 1.210 -10.701 4.730 1.00 93.12 93 ILE A O 1
ATOM 742 N N . SER A 1 94 ? 3.421 -10.793 4.315 1.00 92.31 94 SER A N 1
ATOM 743 C CA . SER A 1 94 ? 3.759 -11.567 5.513 1.00 92.31 94 SER A CA 1
ATOM 744 C C . SER A 1 94 ? 3.371 -10.827 6.798 1.00 92.31 94 SER A C 1
ATOM 746 O O . SER A 1 94 ? 2.733 -11.416 7.672 1.00 92.31 94 SER A O 1
ATOM 748 N N . THR A 1 95 ? 3.671 -9.527 6.903 1.00 92.62 95 THR A N 1
ATOM 749 C CA . THR A 1 95 ? 3.241 -8.706 8.047 1.00 92.62 95 THR A CA 1
ATOM 750 C C . THR A 1 95 ? 1.719 -8.654 8.164 1.00 92.62 95 THR A C 1
ATOM 752 O O . THR A 1 95 ? 1.179 -8.910 9.238 1.00 92.62 95 THR A O 1
ATOM 755 N N . ILE A 1 96 ? 1.007 -8.353 7.075 1.00 93.62 96 ILE A N 1
ATOM 756 C CA . ILE A 1 96 ? -0.456 -8.216 7.088 1.00 93.62 96 ILE A CA 1
ATOM 757 C C . ILE A 1 96 ? -1.123 -9.523 7.541 1.00 93.62 96 ILE A C 1
ATOM 759 O O . ILE A 1 96 ? -2.014 -9.495 8.394 1.00 93.62 96 ILE A O 1
ATOM 763 N N . ARG A 1 97 ? -0.639 -10.672 7.044 1.00 91.62 97 ARG A N 1
ATOM 764 C CA . ARG A 1 97 ? -1.110 -11.998 7.471 1.00 91.62 97 ARG A CA 1
ATOM 765 C C . ARG A 1 97 ? -0.853 -12.247 8.959 1.00 91.62 97 ARG A C 1
ATOM 767 O O . ARG A 1 97 ? -1.762 -12.701 9.651 1.00 91.62 97 ARG A O 1
ATOM 774 N N . ASN A 1 98 ? 0.333 -11.907 9.473 1.00 92.12 98 ASN A N 1
ATOM 775 C CA . ASN A 1 98 ? 0.653 -12.039 10.903 1.00 92.12 98 ASN A CA 1
ATOM 776 C C . ASN A 1 98 ? -0.278 -11.198 11.788 1.00 92.12 98 ASN A C 1
ATOM 778 O O . ASN A 1 98 ? -0.667 -11.632 12.872 1.00 92.12 98 ASN A O 1
ATOM 782 N N . MET A 1 99 ? -0.690 -10.031 11.291 1.00 91.44 99 MET A N 1
ATOM 783 C CA . MET A 1 99 ? -1.637 -9.134 11.955 1.00 91.44 99 MET A CA 1
ATOM 784 C C . MET A 1 99 ? -3.107 -9.529 11.744 1.00 91.44 99 MET A C 1
ATOM 786 O O . MET A 1 99 ? -4.001 -8.840 12.227 1.00 91.44 99 MET A O 1
ATOM 790 N N . LYS A 1 100 ? -3.376 -10.651 11.058 1.00 91.31 100 LYS A N 1
ATOM 791 C CA . LYS A 1 100 ? -4.722 -11.170 10.750 1.00 91.31 100 LYS A CA 1
ATOM 792 C C . LYS A 1 100 ? -5.607 -10.176 9.982 1.00 91.31 100 LYS A C 1
ATOM 794 O O . LYS A 1 100 ? -6.833 -10.259 10.053 1.00 91.31 100 LYS A O 1
ATOM 799 N N . ALA A 1 101 ? -4.990 -9.267 9.233 1.00 93.81 101 ALA A N 1
ATOM 800 C CA . ALA A 1 101 ? -5.672 -8.356 8.326 1.00 93.81 101 ALA A CA 1
ATOM 801 C C . ALA A 1 101 ? -5.682 -8.928 6.899 1.00 93.81 101 ALA A C 1
ATOM 803 O O . ALA A 1 101 ? -4.920 -9.837 6.563 1.00 93.81 101 ALA A O 1
ATOM 804 N N . LYS A 1 102 ? -6.568 -8.407 6.049 1.00 94.69 102 LYS A N 1
ATOM 805 C CA . LYS A 1 102 ? -6.613 -8.731 4.615 1.00 94.69 102 LYS A CA 1
ATOM 806 C C . LYS A 1 102 ? -5.872 -7.665 3.812 1.00 94.69 102 LYS A C 1
ATOM 808 O O . LYS A 1 102 ? -5.735 -6.534 4.271 1.00 94.69 102 LYS A O 1
ATOM 813 N N . ALA A 1 103 ? -5.441 -7.997 2.600 1.00 94.88 103 ALA A N 1
ATOM 814 C CA . ALA A 1 103 ? -4.830 -7.037 1.688 1.00 94.88 103 ALA A CA 1
ATOM 815 C C . ALA A 1 103 ? -5.454 -7.119 0.297 1.00 94.88 103 ALA A C 1
ATOM 817 O O . ALA A 1 103 ? -5.782 -8.204 -0.174 1.00 94.88 103 ALA A O 1
ATOM 818 N N . VAL A 1 104 ? -5.556 -5.972 -0.366 1.00 95.19 104 VAL A N 1
ATOM 819 C CA . VAL A 1 104 ? -5.835 -5.862 -1.797 1.00 95.19 104 VAL A CA 1
ATOM 820 C C . VAL A 1 104 ? -4.702 -5.066 -2.423 1.00 95.19 104 VAL A C 1
ATOM 822 O O . VAL A 1 104 ? -4.459 -3.918 -2.046 1.00 95.19 104 VAL A O 1
ATOM 825 N N . PHE A 1 105 ? -4.017 -5.676 -3.385 1.00 92.56 105 PHE A N 1
ATOM 826 C CA . PHE A 1 105 ? -2.991 -5.024 -4.188 1.00 92.56 105 PHE A CA 1
ATOM 827 C C . PHE A 1 105 ? -3.546 -4.805 -5.585 1.00 92.56 105 PHE A C 1
ATOM 829 O O . PHE A 1 105 ? -4.022 -5.741 -6.221 1.00 92.56 105 PHE A O 1
ATOM 836 N N . THR A 1 106 ? -3.496 -3.566 -6.056 1.00 91.81 106 THR A N 1
ATOM 837 C CA . THR A 1 106 ? -3.959 -3.226 -7.404 1.00 91.81 106 THR A CA 1
ATOM 838 C C . THR A 1 106 ? -2.779 -3.153 -8.365 1.00 91.81 106 THR A C 1
ATOM 840 O O . THR A 1 106 ? -1.671 -2.769 -7.983 1.00 91.81 106 THR A O 1
ATOM 843 N N . CYS A 1 107 ? -3.006 -3.532 -9.617 1.00 89.25 107 CYS A N 1
ATOM 844 C CA . CYS A 1 107 ? -2.056 -3.384 -10.715 1.00 89.25 107 CYS A CA 1
ATOM 845 C C . CYS A 1 107 ? -2.817 -3.150 -12.025 1.00 89.25 107 CYS A C 1
ATOM 847 O O . CYS A 1 107 ? -3.999 -3.479 -12.133 1.00 89.25 107 CYS A O 1
ATOM 849 N N . LEU A 1 108 ? -2.148 -2.548 -13.004 1.00 89.31 108 LEU A N 1
ATOM 850 C CA . LEU A 1 108 ? -2.663 -2.393 -14.357 1.00 89.31 108 LEU A CA 1
ATOM 851 C C . LEU A 1 108 ? -2.632 -3.741 -15.077 1.00 89.31 108 LEU A C 1
ATOM 853 O O . LEU A 1 108 ? -1.680 -4.509 -14.947 1.00 89.31 108 LEU A O 1
ATOM 857 N N . LYS A 1 109 ? -3.657 -3.998 -15.896 1.00 85.75 109 LYS A N 1
ATOM 858 C CA . LYS A 1 109 ? -3.801 -5.244 -16.661 1.00 85.75 109 LYS A CA 1
ATOM 859 C C . LYS A 1 109 ? -2.587 -5.553 -17.539 1.00 85.75 109 LYS A C 1
ATOM 861 O O . LYS A 1 109 ? -2.181 -6.704 -17.658 1.00 85.75 109 LYS A O 1
ATOM 866 N N . GLU A 1 110 ? -1.993 -4.522 -18.126 1.00 83.62 110 GLU A N 1
ATOM 867 C CA . GLU A 1 110 ? -0.808 -4.633 -18.983 1.00 83.62 110 GLU A CA 1
ATOM 868 C C . GLU A 1 110 ? 0.401 -5.201 -18.218 1.00 83.62 110 GLU A C 1
ATOM 870 O O . GLU A 1 110 ? 1.155 -6.017 -18.757 1.00 83.62 110 GLU A O 1
ATOM 875 N N . ASP A 1 111 ? 0.512 -4.879 -16.926 1.00 80.38 111 ASP A N 1
ATOM 876 C CA . ASP A 1 111 ? 1.595 -5.348 -16.062 1.00 80.38 111 ASP A CA 1
ATOM 877 C C . ASP A 1 111 ? 1.383 -6.786 -15.569 1.00 80.38 111 ASP A C 1
ATOM 879 O O . ASP A 1 111 ? 2.351 -7.424 -15.150 1.00 80.38 111 ASP A O 1
ATOM 883 N N . ILE A 1 112 ? 0.164 -7.343 -15.663 1.00 72.06 112 ILE A N 1
ATOM 884 C CA . ILE A 1 112 ? -0.148 -8.726 -15.238 1.00 72.06 112 ILE A CA 1
ATOM 885 C C . ILE A 1 112 ? 0.708 -9.757 -15.982 1.00 72.06 112 ILE A C 1
ATOM 887 O O . ILE A 1 112 ? 1.067 -10.797 -15.432 1.00 72.06 112 ILE A O 1
ATOM 891 N N . SER A 1 113 ? 1.061 -9.465 -17.234 1.00 66.44 113 SER A N 1
ATOM 892 C CA . SER A 1 113 ? 1.872 -10.361 -18.064 1.00 66.44 113 SER A CA 1
ATOM 893 C C . SER A 1 113 ? 3.356 -10.388 -17.681 1.00 66.44 113 SER A C 1
ATOM 895 O O . SER A 1 113 ? 4.074 -11.309 -18.085 1.00 66.44 113 SER A O 1
ATOM 897 N N . SER A 1 114 ? 3.809 -9.413 -16.886 1.00 72.44 114 SER A N 1
ATOM 898 C CA . SER A 1 114 ? 5.184 -9.360 -16.404 1.00 72.44 114 SER A CA 1
ATOM 899 C C . SER A 1 114 ? 5.476 -10.540 -15.475 1.00 72.44 114 SER A C 1
ATOM 901 O O . SER A 1 114 ? 4.628 -10.965 -14.686 1.00 72.44 114 SER A O 1
ATOM 903 N N . ASP A 1 115 ? 6.702 -11.064 -15.532 1.00 72.44 115 ASP A N 1
ATOM 904 C CA . ASP A 1 115 ? 7.129 -12.153 -14.641 1.00 72.44 115 ASP A CA 1
ATOM 905 C C . ASP A 1 115 ? 6.999 -11.769 -13.160 1.00 72.44 115 ASP A C 1
ATOM 907 O O . ASP A 1 115 ? 6.753 -12.615 -12.310 1.00 72.44 115 ASP A O 1
ATOM 911 N N . LEU A 1 116 ? 7.018 -10.468 -12.869 1.00 69.69 116 LEU A N 1
ATOM 912 C CA . LEU A 1 116 ? 6.756 -9.943 -11.543 1.00 69.69 116 LEU A CA 1
ATOM 913 C C . LEU A 1 116 ? 5.342 -10.234 -11.035 1.00 69.69 116 LEU A C 1
ATOM 915 O O . LEU A 1 116 ? 5.196 -10.670 -9.897 1.00 69.69 116 LEU A O 1
ATOM 919 N N . ILE A 1 117 ? 4.295 -9.979 -11.824 1.00 71.69 117 ILE A N 1
ATOM 920 C CA . ILE A 1 117 ? 2.932 -10.251 -11.352 1.00 71.69 117 ILE A CA 1
ATOM 921 C C . ILE A 1 117 ? 2.700 -11.760 -11.244 1.00 71.69 117 ILE A C 1
ATOM 923 O O . ILE A 1 117 ? 2.003 -12.191 -10.331 1.00 71.69 117 ILE A O 1
ATOM 927 N N . LYS A 1 118 ? 3.352 -12.581 -12.078 1.00 79.06 118 LYS A N 1
ATOM 928 C CA . LYS A 1 118 ? 3.341 -14.044 -11.901 1.00 79.06 118 LYS A CA 1
ATOM 929 C C . LYS A 1 118 ? 3.947 -14.455 -10.559 1.00 79.06 118 LYS A C 1
ATOM 931 O O . LYS A 1 118 ? 3.322 -15.231 -9.843 1.00 79.06 118 LYS A O 1
ATOM 936 N N . ASP A 1 119 ? 5.102 -13.897 -10.200 1.00 81.06 119 ASP A N 1
ATOM 937 C CA . ASP A 1 119 ? 5.740 -14.152 -8.905 1.00 81.06 119 ASP A CA 1
ATOM 938 C C . ASP A 1 119 ? 4.866 -13.650 -7.746 1.00 81.06 119 ASP A C 1
ATOM 940 O O . ASP A 1 119 ? 4.697 -14.341 -6.745 1.00 81.06 119 ASP A O 1
ATOM 944 N N . LEU A 1 120 ? 4.250 -12.471 -7.885 1.00 79.50 120 LEU A N 1
ATOM 945 C CA . LEU A 1 120 ? 3.360 -11.912 -6.864 1.00 79.50 120 LEU A CA 1
ATOM 946 C C . LEU A 1 120 ? 2.060 -12.708 -6.700 1.00 79.50 120 LEU A C 1
ATOM 948 O O . LEU A 1 120 ? 1.587 -12.868 -5.574 1.00 79.50 120 LEU A O 1
ATOM 952 N N . ASN A 1 121 ? 1.530 -13.270 -7.787 1.00 80.94 121 ASN A N 1
ATOM 953 C CA . ASN A 1 121 ? 0.371 -14.160 -7.757 1.00 80.94 121 ASN A CA 1
ATOM 954 C C . ASN A 1 121 ? 0.640 -15.435 -6.952 1.00 80.94 121 ASN A C 1
ATOM 956 O O . ASN A 1 121 ? -0.300 -15.995 -6.402 1.00 80.94 121 ASN A O 1
ATOM 960 N N . MET A 1 122 ? 1.897 -15.875 -6.812 1.00 84.12 122 MET A N 1
ATOM 961 C CA . MET A 1 122 ? 2.224 -17.008 -5.936 1.00 84.12 122 MET A CA 1
ATOM 962 C C . MET A 1 122 ? 2.006 -16.698 -4.446 1.00 84.12 122 MET A C 1
ATOM 964 O O . MET A 1 122 ? 1.912 -17.625 -3.642 1.00 84.12 122 MET A O 1
ATOM 968 N N . PHE A 1 123 ? 1.949 -15.418 -4.061 1.00 83.94 123 PHE A N 1
ATOM 969 C CA . PHE A 1 123 ? 1.731 -14.982 -2.675 1.00 83.94 123 PHE A CA 1
ATOM 970 C C . PHE A 1 123 ? 0.293 -14.518 -2.402 1.00 83.94 123 PHE A C 1
ATOM 972 O O . PHE A 1 123 ? -0.104 -14.389 -1.234 1.00 83.94 123 PHE A O 1
ATOM 979 N N . ALA A 1 124 ? -0.465 -14.233 -3.461 1.00 87.44 124 ALA A N 1
ATOM 980 C CA . ALA A 1 124 ? -1.859 -13.826 -3.387 1.00 87.44 124 ALA A CA 1
ATOM 981 C C . ALA A 1 124 ? -2.770 -15.041 -3.161 1.00 87.44 124 ALA A C 1
ATOM 983 O O . ALA A 1 124 ? -2.510 -16.126 -3.673 1.00 87.44 124 ALA A O 1
ATOM 984 N N . ASP A 1 125 ? -3.842 -14.850 -2.390 1.00 90.94 125 ASP A N 1
ATOM 985 C CA . ASP A 1 125 ? -4.865 -15.889 -2.221 1.00 90.94 125 ASP A CA 1
ATOM 986 C C . ASP A 1 125 ? -5.762 -15.985 -3.469 1.00 90.94 125 ASP A C 1
ATOM 988 O O . ASP A 1 125 ? -6.111 -17.082 -3.890 1.00 90.94 125 ASP A O 1
ATOM 992 N N . ASP A 1 126 ? -6.077 -14.840 -4.086 1.00 91.25 126 ASP A N 1
ATOM 993 C CA . ASP A 1 126 ? -6.938 -14.722 -5.264 1.00 91.25 126 ASP A CA 1
ATOM 994 C C . ASP A 1 126 ? -6.431 -13.616 -6.204 1.00 91.25 126 ASP A C 1
ATOM 996 O O . ASP A 1 126 ? -5.898 -12.595 -5.758 1.00 91.25 126 ASP A O 1
ATOM 1000 N N . LEU A 1 127 ? -6.663 -13.792 -7.509 1.00 88.44 127 LEU A N 1
ATOM 1001 C CA . LEU A 1 127 ? -6.488 -12.761 -8.534 1.00 88.44 127 LEU A CA 1
ATOM 1002 C C . LEU A 1 127 ? -7.858 -12.405 -9.118 1.00 88.44 127 LEU A C 1
ATOM 1004 O O . LEU A 1 127 ? -8.551 -13.271 -9.649 1.00 88.44 127 LEU A O 1
ATOM 1008 N N . ILE A 1 128 ? -8.236 -11.128 -9.033 1.00 90.62 128 ILE A N 1
ATOM 1009 C CA . ILE A 1 128 ? -9.507 -10.613 -9.555 1.00 90.62 128 ILE A CA 1
ATOM 1010 C C . ILE A 1 128 ? -9.206 -9.640 -10.691 1.00 90.62 128 ILE A C 1
ATOM 1012 O O . ILE A 1 128 ? -8.527 -8.634 -10.487 1.00 90.62 128 ILE A O 1
ATOM 1016 N N . GLU A 1 129 ? -9.736 -9.931 -11.875 1.00 89.31 129 GLU A N 1
ATOM 1017 C CA . GLU A 1 129 ? -9.707 -9.023 -13.018 1.00 89.31 129 GLU A CA 1
ATOM 1018 C C . GLU A 1 129 ? -10.994 -8.186 -13.036 1.00 89.31 129 GLU A C 1
ATOM 1020 O O . GLU A 1 129 ? -12.092 -8.723 -12.888 1.00 89.31 129 GLU A O 1
ATOM 1025 N N . LEU A 1 130 ? -10.851 -6.866 -13.159 1.00 88.19 130 LEU A N 1
ATOM 1026 C CA . LEU A 1 130 ? -11.966 -5.920 -13.222 1.00 88.19 130 LEU A CA 1
ATOM 1027 C C . LEU A 1 130 ? -12.102 -5.413 -14.664 1.00 88.19 130 LEU A C 1
ATOM 1029 O O . LEU A 1 130 ? -11.097 -5.017 -15.259 1.00 88.19 130 LEU A O 1
ATOM 1033 N N . GLU A 1 131 ? -13.324 -5.450 -15.202 1.00 75.88 131 GLU A N 1
ATOM 1034 C CA . GLU A 1 131 ? -13.687 -4.934 -16.536 1.00 75.88 131 GLU A CA 1
ATOM 1035 C C . GLU A 1 131 ? -13.986 -3.428 -16.536 1.00 75.88 131 GLU A C 1
ATOM 1037 O O . GLU A 1 131 ? -14.593 -2.933 -15.554 1.00 75.88 131 GLU A O 1
#

pLDDT: mean 88.29, std 8.71, range [54.66, 97.5]

Secondary structure (DSSP, 8-state):
--SS-HHHHHHHHHHTT--GGG--EEESSS-------TTEEE-S-TT-HHHHHHHHHHHHHTS---EEEE--HHHHHHHS-HHHHHHHHHHHHHHHHHTT-EEEE---GGGGGSHHHHHHHTT-S------

Foldseek 3Di:
DQPDAPVVVVVVCVVVVHDCVLAAEEAQDDDDDPDPDPRYHYDPHLLPLVSVVVVLLVVLVVLSAAEAEAPALQSSVVRDPLVVSLVSVLVSLVSCVVSNHYYDHDDDPVCCPPVSVVSVVVSDPDDDDDD

Radius of gyration: 14.63 Å; chains: 1; bounding box: 35×37×35 Å

Sequence (131 aa):
SLNKPYTTICRELENKKIDTEKFFFIDAVSQKIESDKEHVLYVSSPRALTELSITINKVLEIGSVQVVVFDSLSTLLVYEGSMTVIKFVHSIISTIRNMKAKAVFTCLKEDISSDLIKDLNMFADDLIELE